Protein AF-A0AA35WU64-F1 (afdb_monomer)

Nearest PDB structures (foldseek):
  5wbh-assembly3_C  TM=5.594E-01  e=5.041E+00  Homo sapiens
  5wbh-assembly5_E  TM=5.798E-01  e=6.090E+00  Homo sapiens
  8rch-assembly1_B  TM=4.817E-01  e=7.834E+00  Homo sapiens

pLDDT: mean 72.97, std 19.63, range [44.62, 97.25]

Radius of gyration: 26.96 Å; Cα contacts (8 Å, |Δi|>4): 30; chains: 1; bounding box: 86×57×60 Å

Sequence (108 aa):
LRHRKLFSSIAPHFLGHHPYLSRHATQHKRAMEQNNHNTGTDEEEEEEEDFFNVTIHRSGCAKEHYTLQDCYAEKGDWRKCTSEMTGFRECMDRQRSSKSNSTQNRNS

Secondary structure (DSSP, 8-state):
--------------------------------------------------HHHHHHHHHT-HHHHHHHHHHHH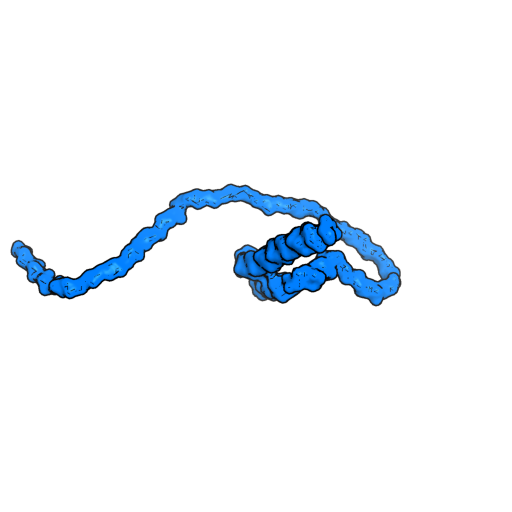HHS-GGGGHHHHHHHHHHHHHHHHHHHHHHTTS--

Solvent-accessible surface area (backbone atoms only — not comparable to full-atom values): 7388 Å² total; per-residue (Å²): 138,87,84,81,80,87,80,81,86,84,82,81,87,79,88,74,86,85,81,76,98,65,86,74,80,75,88,81,86,74,82,88,83,79,81,89,74,87,83,79,80,89,87,77,92,68,83,78,71,50,68,67,59,54,51,37,58,74,58,72,40,42,67,36,48,49,52,31,50,51,43,29,72,76,64,77,39,64,83,82,30,52,69,35,50,49,52,30,49,52,45,51,53,52,45,54,54,52,50,57,61,60,63,70,74,72,83,124

Organism: Geodia barretti (NCBI:txid519541)

Structure (mmCIF, N/CA/C/O backbone):
data_AF-A0AA35WU64-F1
#
_entry.id   AF-A0AA35WU64-F1
#
loop_
_atom_site.group_PDB
_atom_site.id
_atom_site.type_symbol
_atom_site.label_atom_id
_atom_site.label_alt_id
_atom_site.label_comp_id
_atom_site.label_asym_id
_atom_site.label_entity_id
_atom_site.label_seq_id
_atom_site.pdbx_PDB_ins_code
_atom_site.Cartn_x
_atom_site.Cartn_y
_atom_site.Cartn_z
_atom_site.occupancy
_atom_site.B_iso_or_equiv
_atom_site.auth_seq_id
_atom_site.auth_comp_id
_atom_site.auth_asym_id
_atom_site.auth_atom_id
_atom_site.pdbx_PDB_model_num
ATOM 1 N N . LEU A 1 1 ? -59.574 -36.800 -23.544 1.00 45.09 1 LEU A N 1
ATOM 2 C CA . LEU A 1 1 ? -58.909 -38.102 -23.310 1.00 45.09 1 LEU A CA 1
ATOM 3 C C . LEU A 1 1 ? -57.758 -37.899 -22.336 1.00 45.09 1 LEU A C 1
ATOM 5 O O . LEU A 1 1 ? -56.890 -37.073 -22.579 1.00 45.09 1 LEU A O 1
ATOM 9 N N . ARG A 1 2 ? -57.825 -38.583 -21.193 1.00 47.59 2 ARG A N 1
ATOM 10 C CA . ARG A 1 2 ? -56.969 -38.409 -20.014 1.00 47.59 2 ARG A CA 1
ATOM 11 C C . ARG A 1 2 ? -55.885 -39.494 -20.053 1.00 47.59 2 ARG A C 1
ATOM 13 O O . ARG A 1 2 ? -56.157 -40.619 -19.651 1.00 47.59 2 ARG A O 1
ATOM 20 N N . HIS A 1 3 ? -54.680 -39.198 -20.538 1.00 56.25 3 HIS A N 1
ATOM 21 C CA . HIS A 1 3 ? -53.577 -40.164 -20.462 1.00 56.25 3 HIS A CA 1
ATOM 22 C C . HIS A 1 3 ? -52.780 -39.962 -19.171 1.00 56.25 3 HIS A C 1
ATOM 24 O O . HIS A 1 3 ? -51.844 -39.173 -19.098 1.00 56.25 3 HIS A O 1
ATOM 30 N N . ARG A 1 4 ? -53.194 -40.715 -18.142 1.00 53.72 4 ARG A N 1
ATOM 31 C CA . ARG A 1 4 ? -52.386 -41.052 -16.963 1.00 53.72 4 ARG A CA 1
ATOM 32 C C . ARG A 1 4 ? -51.160 -41.833 -17.440 1.00 53.72 4 ARG A C 1
ATOM 34 O O . ARG A 1 4 ? -51.315 -42.945 -17.935 1.00 53.72 4 ARG A O 1
ATOM 41 N N . LYS A 1 5 ? -49.957 -41.300 -17.238 1.00 58.97 5 LYS A N 1
ATOM 42 C CA . LYS A 1 5 ? -48.771 -42.136 -17.029 1.00 58.97 5 LYS A CA 1
ATOM 43 C C . LYS A 1 5 ? -48.467 -42.100 -15.539 1.00 58.97 5 LYS A C 1
ATOM 45 O O . LYS A 1 5 ? -48.114 -41.063 -14.992 1.00 58.97 5 LYS A O 1
ATOM 50 N N . LEU A 1 6 ? -48.722 -43.232 -14.892 1.00 58.12 6 LEU A N 1
ATOM 51 C CA . LEU A 1 6 ? -48.294 -43.528 -13.536 1.00 58.12 6 LEU A CA 1
ATOM 52 C C . LEU A 1 6 ? -46.847 -44.010 -13.640 1.00 58.12 6 LEU A C 1
ATOM 54 O O . LEU A 1 6 ? -46.615 -45.129 -14.082 1.00 58.12 6 LEU A O 1
ATOM 58 N N . PHE A 1 7 ? -45.894 -43.178 -13.242 1.00 55.34 7 PHE A N 1
ATOM 59 C CA . PHE A 1 7 ? -44.629 -43.681 -12.725 1.00 55.34 7 PHE A CA 1
ATOM 60 C C . PHE A 1 7 ? -44.555 -43.262 -11.266 1.00 55.34 7 PHE A C 1
ATOM 62 O O . PHE A 1 7 ? -44.551 -42.085 -10.913 1.00 55.34 7 PHE A O 1
ATOM 69 N N . SER A 1 8 ? -44.668 -44.296 -10.447 1.00 49.47 8 SER A N 1
ATOM 70 C CA . SER A 1 8 ? -44.648 -44.287 -9.001 1.00 49.47 8 SER A CA 1
ATOM 71 C C . SER A 1 8 ? -43.264 -43.879 -8.493 1.00 49.47 8 SER A C 1
ATOM 73 O O . SER A 1 8 ? -42.263 -44.444 -8.918 1.00 49.47 8 SER A O 1
ATOM 75 N N . SER A 1 9 ? -43.256 -42.918 -7.569 1.00 52.53 9 SER A N 1
ATOM 76 C CA . SER A 1 9 ? -42.445 -42.903 -6.348 1.00 52.53 9 SER A CA 1
ATOM 77 C C . SER A 1 9 ? -40.964 -43.290 -6.446 1.00 52.53 9 SER A C 1
ATOM 79 O O . SER A 1 9 ? -40.619 -44.432 -6.161 1.00 52.53 9 SER A O 1
ATOM 81 N N . ILE A 1 10 ? -40.096 -42.288 -6.615 1.00 59.84 10 ILE A N 1
ATOM 82 C CA . ILE A 1 10 ? -39.004 -42.035 -5.658 1.00 59.84 10 ILE A CA 1
ATOM 83 C C . ILE A 1 10 ? -38.908 -40.512 -5.488 1.00 59.84 10 ILE A C 1
ATOM 85 O O . ILE A 1 10 ? -38.653 -39.784 -6.442 1.00 59.84 10 ILE A O 1
ATOM 89 N N . ALA A 1 11 ? -39.174 -40.025 -4.282 1.00 52.38 11 ALA A N 1
ATOM 90 C CA . ALA A 1 11 ? -38.840 -38.672 -3.845 1.00 52.38 11 ALA A CA 1
ATOM 91 C C . ALA A 1 11 ? -37.559 -38.770 -2.971 1.00 52.38 11 ALA A C 1
ATOM 93 O O . ALA A 1 11 ? -37.188 -39.893 -2.626 1.00 52.38 11 ALA A O 1
ATOM 94 N N . PRO A 1 12 ? -36.918 -37.685 -2.499 1.00 59.66 12 PRO A N 1
ATOM 95 C CA . PRO A 1 12 ? -37.218 -36.287 -2.772 1.00 59.66 12 PRO A CA 1
ATOM 96 C C . PRO A 1 12 ? -35.965 -35.366 -2.863 1.00 59.66 12 PRO A C 1
ATOM 98 O O . PRO A 1 12 ? -34.834 -35.799 -2.705 1.00 59.66 12 PRO A O 1
ATOM 101 N N . HIS A 1 13 ? -36.234 -34.067 -3.034 1.00 55.75 13 HIS A N 1
ATOM 102 C CA . HIS A 1 13 ? -35.455 -32.914 -2.552 1.00 55.75 13 HIS A CA 1
ATOM 103 C C . HIS A 1 13 ? -33.976 -32.793 -2.941 1.00 55.75 13 HIS A C 1
ATOM 105 O O . HIS A 1 13 ? -33.128 -33.490 -2.420 1.00 55.75 13 HIS A O 1
ATOM 111 N N . PHE A 1 14 ? -33.666 -31.744 -3.700 1.00 56.03 14 PHE A N 1
ATOM 112 C CA . PHE A 1 14 ? -33.005 -30.536 -3.178 1.00 56.03 14 PHE A CA 1
ATOM 113 C C . PHE A 1 14 ? -33.455 -29.390 -4.112 1.00 56.03 14 PHE A C 1
ATOM 115 O O . PHE A 1 14 ? -33.212 -29.436 -5.311 1.00 56.03 14 PHE A O 1
ATOM 122 N N . LEU A 1 15 ? -34.390 -28.511 -3.713 1.00 54.72 15 LEU A N 1
ATOM 123 C CA . LEU A 1 15 ? -34.107 -27.266 -2.971 1.00 54.72 15 LEU A CA 1
ATOM 124 C C . LEU A 1 15 ? -32.851 -26.592 -3.553 1.00 54.72 15 LEU A C 1
ATOM 126 O O . LEU A 1 15 ? -31.765 -27.117 -3.382 1.00 54.72 15 LEU A O 1
ATOM 130 N N . GLY A 1 16 ? -32.875 -25.462 -4.246 1.00 51.56 16 GLY A N 1
ATOM 131 C CA . GLY A 1 16 ? -33.806 -24.345 -4.300 1.00 51.56 16 GLY A CA 1
ATOM 132 C C . GLY A 1 16 ? -32.974 -23.092 -4.629 1.00 51.56 16 GLY A C 1
ATOM 133 O O . GLY A 1 16 ? -31.751 -23.134 -4.574 1.00 51.56 16 GLY A O 1
ATOM 134 N N . HIS A 1 17 ? -33.651 -22.005 -4.998 1.00 57.31 17 HIS A N 1
ATOM 135 C CA . HIS A 1 17 ? -33.265 -20.607 -4.750 1.00 57.31 17 HIS A CA 1
ATOM 136 C C . HIS A 1 17 ? -31.756 -20.263 -4.614 1.00 57.31 17 HIS A C 1
ATOM 138 O O . HIS A 1 17 ? -31.177 -20.490 -3.556 1.00 57.31 17 HIS A O 1
ATOM 144 N N . HIS A 1 18 ? -31.191 -19.495 -5.561 1.00 44.69 18 HIS A N 1
ATOM 145 C CA . HIS A 1 18 ? -30.306 -18.393 -5.153 1.00 44.69 18 HIS A CA 1
ATOM 146 C C . HIS A 1 18 ? -30.976 -17.058 -5.491 1.00 44.69 18 HIS A C 1
ATOM 148 O O . HIS A 1 18 ? -30.959 -16.609 -6.640 1.00 44.69 18 HIS A O 1
ATOM 154 N N . PRO A 1 19 ? -31.651 -16.450 -4.507 1.00 56.34 19 PRO A N 1
ATOM 155 C CA . PRO A 1 19 ? -32.231 -15.140 -4.664 1.00 56.34 19 PRO A CA 1
ATOM 156 C C . PRO A 1 19 ? -31.090 -14.115 -4.720 1.00 56.34 19 PRO A C 1
ATOM 158 O O . PRO A 1 19 ? -29.980 -14.368 -4.258 1.00 56.34 19 PRO A O 1
ATOM 161 N N . TYR A 1 20 ? -31.411 -12.933 -5.233 1.00 55.91 20 TYR A N 1
ATOM 162 C CA . TYR A 1 20 ? -30.626 -11.707 -5.097 1.00 55.91 20 TYR A CA 1
ATOM 163 C C . TYR A 1 20 ? -29.495 -11.461 -6.112 1.00 55.91 20 TYR A C 1
ATOM 165 O O . TYR A 1 20 ? -28.318 -11.392 -5.783 1.00 55.91 20 TYR A O 1
ATOM 173 N N . LEU A 1 21 ? -29.890 -11.040 -7.317 1.00 58.81 21 LEU A N 1
ATOM 174 C CA . LEU A 1 21 ? -29.520 -9.674 -7.695 1.00 58.81 21 LEU A CA 1
ATOM 175 C C . LEU A 1 21 ? -30.508 -8.720 -7.016 1.00 58.81 21 LEU A C 1
ATOM 177 O O . LEU A 1 21 ? -31.575 -8.421 -7.545 1.00 58.81 21 LEU A O 1
ATOM 181 N N . SER A 1 22 ? -30.175 -8.244 -5.822 1.00 64.12 22 SER A N 1
ATOM 182 C CA . SER A 1 22 ? -30.638 -6.925 -5.413 1.00 64.12 22 SER A CA 1
ATOM 183 C C . SER A 1 22 ? -29.726 -6.378 -4.343 1.00 64.12 22 SER A C 1
ATOM 185 O O . SER A 1 22 ? -29.656 -6.920 -3.250 1.00 64.12 22 SER A O 1
ATOM 187 N N . ARG A 1 23 ? -29.136 -5.223 -4.639 1.00 56.03 23 ARG A N 1
ATOM 188 C CA . ARG A 1 23 ? -28.368 -4.417 -3.691 1.00 56.03 23 ARG A CA 1
ATOM 189 C C . ARG A 1 23 ? -27.017 -5.063 -3.371 1.00 56.03 23 ARG A C 1
ATOM 191 O O . ARG A 1 23 ? -26.875 -6.261 -3.243 1.00 56.03 23 ARG A O 1
ATOM 198 N N . HIS A 1 24 ? -25.951 -4.327 -3.213 1.00 53.16 24 HIS A N 1
ATOM 199 C CA . HIS A 1 24 ? -25.746 -2.903 -3.274 1.00 53.16 24 HIS A CA 1
ATOM 200 C C . HIS A 1 24 ? -24.243 -2.845 -3.555 1.00 53.16 24 HIS A C 1
ATOM 202 O O . HIS A 1 24 ? -23.466 -3.539 -2.913 1.00 53.16 24 HIS A O 1
ATOM 208 N N . ALA A 1 25 ? -23.834 -2.256 -4.661 1.00 50.62 25 ALA A N 1
ATOM 209 C CA . ALA A 1 25 ? -23.763 -0.818 -4.784 1.00 50.62 25 ALA A CA 1
ATOM 210 C C . ALA A 1 25 ? -22.574 -0.234 -4.038 1.00 50.62 25 ALA A C 1
ATOM 212 O O . ALA A 1 25 ? -21.999 -0.801 -3.113 1.00 50.62 25 ALA A O 1
ATOM 213 N N . THR A 1 26 ? -22.365 1.012 -4.434 1.00 49.66 26 THR A N 1
ATOM 214 C CA . THR A 1 26 ? -21.776 2.048 -3.616 1.00 49.66 26 THR A CA 1
ATOM 215 C C . THR A 1 26 ? -20.309 1.803 -3.344 1.00 49.66 26 THR A C 1
ATOM 217 O O . THR A 1 26 ? -19.922 1.112 -2.411 1.00 49.66 26 THR A O 1
ATOM 220 N N . GLN A 1 27 ? -19.514 2.465 -4.193 1.00 53.28 27 GLN A N 1
ATOM 221 C CA . GLN A 1 27 ? -18.683 3.570 -3.732 1.00 53.28 27 GLN A CA 1
ATOM 222 C C . GLN A 1 27 ? -18.018 3.200 -2.411 1.00 53.28 27 GLN A C 1
ATOM 224 O O . GLN A 1 27 ? -18.611 3.246 -1.338 1.00 53.28 27 GLN A O 1
ATOM 229 N N . HIS A 1 28 ? -16.742 2.887 -2.426 1.00 46.53 28 HIS A N 1
ATOM 230 C CA . HIS A 1 28 ? -15.708 3.910 -2.384 1.00 46.53 28 HIS A CA 1
ATOM 231 C C . HIS A 1 28 ? -14.536 3.133 -1.773 1.00 46.53 28 HIS A C 1
ATOM 233 O O . HIS A 1 28 ? -14.744 2.304 -0.892 1.00 46.53 28 HIS A O 1
ATOM 239 N N . LYS A 1 29 ? -13.295 3.382 -2.124 1.00 52.75 29 LYS A N 1
ATOM 240 C CA . LYS A 1 29 ? -12.513 4.420 -1.448 1.00 52.75 29 LYS A CA 1
ATOM 241 C C . LYS A 1 29 ? -11.065 3.997 -1.701 1.00 52.75 29 LYS A C 1
ATOM 243 O O . LYS A 1 29 ? -10.802 2.806 -1.683 1.00 52.75 29 LYS A O 1
ATOM 248 N N . ARG A 1 30 ? -10.067 4.850 -1.841 1.00 51.44 30 ARG A N 1
ATOM 249 C CA . ARG A 1 30 ? -9.913 6.304 -1.961 1.00 51.44 30 ARG A CA 1
ATOM 250 C C . ARG A 1 30 ? -8.391 6.464 -2.135 1.00 51.44 30 ARG A C 1
ATOM 252 O O . ARG A 1 30 ? -7.661 5.668 -1.559 1.00 51.44 30 ARG A O 1
ATOM 259 N N . ALA A 1 31 ? -7.980 7.438 -2.947 1.00 44.62 31 ALA A N 1
ATOM 260 C CA . ALA A 1 31 ? -6.759 8.244 -2.822 1.00 44.62 31 ALA A CA 1
ATOM 261 C C . ALA A 1 31 ? -5.625 7.623 -1.968 1.00 44.62 31 ALA A C 1
ATOM 263 O O . ALA A 1 31 ? -5.765 7.516 -0.755 1.00 44.62 31 ALA A O 1
ATOM 264 N N . MET A 1 32 ? -4.532 7.116 -2.550 1.00 50.91 32 MET A N 1
ATOM 265 C CA . MET A 1 32 ? -3.482 7.913 -3.211 1.00 50.91 32 MET A CA 1
ATOM 266 C C . MET A 1 32 ? -3.226 9.206 -2.459 1.00 50.91 32 MET A C 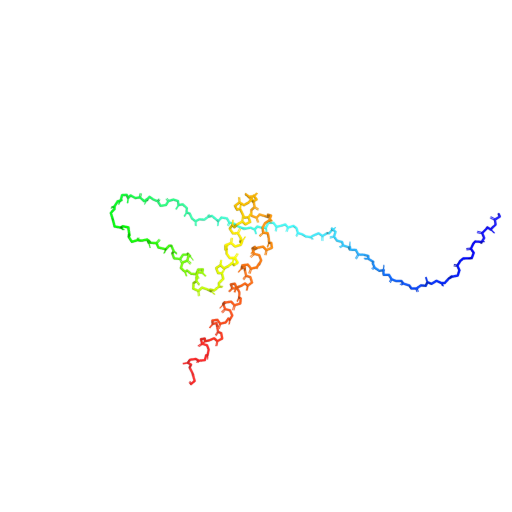1
ATOM 268 O O . MET A 1 32 ? -3.882 10.211 -2.710 1.00 50.91 32 MET A O 1
ATOM 272 N N . GLU A 1 33 ? -2.234 9.179 -1.594 1.00 66.12 33 GLU A N 1
ATOM 273 C CA . GLU A 1 33 ? -1.523 10.388 -1.235 1.00 66.12 33 GLU A CA 1
ATOM 274 C C . GLU A 1 33 ? -0.139 9.904 -0.770 1.00 66.12 33 GLU A C 1
ATOM 276 O O . GLU A 1 33 ? -0.085 9.171 0.204 1.00 66.12 33 GLU A O 1
ATOM 281 N N . GLN A 1 34 ? 1.019 10.087 -1.411 1.00 59.44 34 GLN A N 1
ATOM 282 C CA . GLN A 1 34 ? 1.541 10.951 -2.476 1.00 59.44 34 GLN A CA 1
ATOM 283 C C . GLN A 1 34 ? 2.926 10.353 -2.863 1.00 59.44 34 GLN A C 1
ATOM 285 O O . GLN A 1 34 ? 3.636 9.863 -1.997 1.00 59.44 34 GLN A O 1
ATOM 290 N N . ASN A 1 35 ? 3.252 10.227 -4.152 1.00 60.88 35 ASN A N 1
ATOM 291 C CA . ASN A 1 35 ? 4.274 11.028 -4.850 1.00 60.88 35 ASN A CA 1
ATOM 292 C C . ASN A 1 35 ? 5.742 10.556 -4.700 1.00 60.88 35 ASN A C 1
ATOM 294 O O . ASN A 1 35 ? 6.290 10.429 -3.612 1.00 60.88 35 ASN A O 1
ATOM 298 N N . ASN A 1 36 ? 6.347 10.363 -5.873 1.00 59.03 36 ASN A N 1
ATOM 299 C CA . ASN A 1 36 ? 7.768 10.376 -6.169 1.00 59.03 36 ASN A CA 1
ATOM 300 C C . ASN A 1 36 ? 8.525 11.422 -5.331 1.00 59.03 36 ASN A C 1
ATOM 302 O O . ASN A 1 36 ? 8.419 12.633 -5.514 1.00 59.03 36 ASN A O 1
ATOM 306 N N . HIS A 1 37 ? 9.300 10.866 -4.408 1.00 56.84 37 HIS A N 1
ATOM 307 C CA . HIS A 1 37 ? 10.536 11.403 -3.879 1.00 56.84 37 HIS A CA 1
ATOM 308 C C . HIS A 1 37 ? 11.548 11.602 -5.016 1.00 56.84 37 HIS A C 1
ATOM 310 O O . HIS A 1 37 ? 11.760 10.712 -5.839 1.00 56.84 37 HIS A O 1
ATOM 316 N N . ASN A 1 38 ? 12.200 12.760 -5.010 1.00 57.09 38 ASN A N 1
ATOM 317 C CA . ASN A 1 38 ? 13.490 12.970 -5.647 1.00 57.09 38 ASN A CA 1
ATOM 318 C C . ASN A 1 38 ? 14.528 12.084 -4.938 1.00 57.09 38 ASN A C 1
ATOM 320 O O . ASN A 1 38 ? 14.809 12.316 -3.765 1.00 57.09 38 ASN A O 1
ATOM 324 N N . THR A 1 39 ? 15.079 11.086 -5.624 1.00 52.78 39 THR A N 1
ATOM 325 C CA . THR A 1 39 ? 16.274 10.363 -5.173 1.00 52.78 39 THR A CA 1
ATOM 326 C C . THR A 1 39 ? 17.462 10.895 -5.965 1.00 52.78 39 THR A C 1
ATOM 328 O O . THR A 1 39 ? 17.702 10.489 -7.104 1.00 52.78 39 THR A O 1
ATOM 331 N N . GLY A 1 40 ? 18.151 11.872 -5.380 1.00 48.09 40 GLY A N 1
ATOM 332 C CA . GLY A 1 40 ? 19.454 12.323 -5.842 1.00 48.09 40 GLY A CA 1
ATOM 333 C C . GLY A 1 40 ? 20.546 11.358 -5.386 1.00 48.09 40 GLY A C 1
ATOM 334 O O . GLY A 1 40 ? 20.582 11.008 -4.214 1.00 48.09 40 GLY A O 1
ATOM 335 N N . THR A 1 41 ? 21.388 10.984 -6.352 1.00 44.72 41 THR A N 1
ATOM 336 C CA . THR A 1 41 ? 22.841 10.726 -6.273 1.00 44.72 41 THR A CA 1
ATOM 337 C C . THR A 1 41 ? 23.388 9.845 -5.147 1.00 44.72 41 THR A C 1
ATOM 339 O O . THR A 1 41 ? 23.470 10.285 -4.008 1.00 44.72 41 THR A O 1
ATOM 342 N N . ASP A 1 42 ? 23.857 8.672 -5.583 1.00 51.44 42 ASP A N 1
ATOM 343 C CA . ASP A 1 42 ? 25.197 8.094 -5.396 1.00 51.44 42 ASP A CA 1
ATOM 344 C C . ASP A 1 42 ? 25.840 8.034 -3.994 1.00 51.44 42 ASP A C 1
ATOM 346 O O . ASP A 1 42 ? 26.049 9.044 -3.329 1.00 51.44 42 ASP A O 1
ATOM 350 N N . GLU A 1 43 ? 26.337 6.818 -3.724 1.00 52.62 43 GLU A N 1
ATOM 351 C CA . GLU A 1 43 ? 27.385 6.387 -2.780 1.00 52.62 43 GLU A CA 1
ATOM 352 C C . GLU A 1 43 ? 26.907 5.695 -1.483 1.00 52.62 43 GLU A C 1
ATOM 354 O O . GLU A 1 43 ? 26.249 6.288 -0.638 1.00 52.62 43 GLU A O 1
ATOM 359 N N . GLU A 1 44 ? 27.343 4.426 -1.358 1.00 51.41 44 GLU A N 1
ATOM 360 C CA . GLU A 1 44 ? 27.168 3.434 -0.273 1.00 51.41 44 GLU A CA 1
ATOM 361 C C . GLU A 1 44 ? 25.923 2.523 -0.382 1.00 51.41 44 GLU A C 1
ATOM 363 O O . GLU A 1 44 ? 24.876 2.753 0.211 1.00 51.41 44 GLU A O 1
ATOM 368 N N . GLU A 1 45 ? 26.065 1.428 -1.147 1.00 53.72 45 GLU A N 1
ATOM 369 C CA . GLU A 1 45 ? 25.078 0.344 -1.309 1.00 53.72 45 GLU A CA 1
ATOM 370 C C . GLU A 1 45 ? 24.960 -0.530 -0.036 1.00 53.72 45 GLU A C 1
ATOM 372 O O . GLU A 1 45 ? 25.251 -1.726 -0.046 1.00 53.72 45 GLU A O 1
ATOM 377 N N . GLU A 1 46 ? 24.538 0.051 1.087 1.00 56.34 46 GLU A N 1
ATOM 378 C CA . GLU A 1 46 ? 23.772 -0.714 2.073 1.00 56.34 46 GLU A CA 1
ATOM 379 C C . GLU A 1 46 ? 22.351 -0.820 1.513 1.00 56.34 46 GLU A C 1
ATOM 381 O O . GLU A 1 46 ? 21.684 0.193 1.322 1.00 56.34 46 GLU A O 1
ATOM 386 N N . GLU A 1 47 ? 21.902 -2.030 1.166 1.00 60.59 47 GLU A N 1
ATOM 387 C CA . GLU A 1 47 ? 20.534 -2.273 0.700 1.00 60.59 47 GLU A CA 1
ATOM 388 C C . GLU A 1 47 ? 19.543 -1.728 1.743 1.00 60.59 47 GLU A C 1
ATOM 390 O O . GLU A 1 47 ? 19.253 -2.387 2.743 1.00 60.59 47 GLU A O 1
ATOM 395 N N . GLU A 1 48 ? 19.036 -0.508 1.538 1.00 65.56 48 GLU A N 1
ATOM 396 C CA . GLU A 1 48 ? 17.958 0.064 2.339 1.00 65.56 48 GLU A CA 1
ATOM 397 C C . GLU A 1 48 ? 16.695 -0.770 2.088 1.00 65.56 48 GLU A C 1
ATOM 399 O O . GLU A 1 48 ? 15.857 -0.454 1.239 1.00 65.56 48 GLU A O 1
ATOM 404 N N . GLU A 1 49 ? 16.564 -1.893 2.800 1.00 68.62 49 GLU A N 1
ATOM 405 C CA . GLU A 1 49 ? 15.336 -2.673 2.808 1.00 68.62 49 GLU A CA 1
ATOM 406 C C . GLU A 1 49 ? 14.197 -1.749 3.256 1.00 68.62 49 GLU A C 1
ATOM 408 O O . GLU A 1 49 ? 14.130 -1.335 4.417 1.00 68.62 49 GLU A O 1
ATOM 413 N N . ASP A 1 50 ? 13.285 -1.431 2.330 1.00 81.38 50 ASP A N 1
ATOM 414 C CA . ASP A 1 50 ? 12.103 -0.621 2.627 1.00 81.38 50 ASP A CA 1
ATOM 415 C C . ASP A 1 50 ? 11.405 -1.164 3.884 1.00 81.38 50 ASP A C 1
ATOM 417 O O . ASP A 1 50 ? 11.119 -2.362 4.010 1.00 81.38 50 ASP A O 1
ATOM 421 N N . PHE A 1 51 ? 11.093 -0.259 4.812 1.00 85.69 51 PHE A N 1
ATOM 422 C CA . PHE A 1 51 ? 10.367 -0.542 6.045 1.00 85.69 51 PHE A CA 1
ATOM 423 C C . PHE A 1 51 ? 9.120 -1.411 5.814 1.00 85.69 51 PHE A C 1
ATOM 425 O O . PHE A 1 51 ? 8.765 -2.242 6.665 1.00 85.69 51 PHE A O 1
ATOM 432 N N . PHE A 1 52 ? 8.452 -1.247 4.667 1.00 85.38 52 PHE A N 1
ATOM 433 C CA . PHE A 1 52 ? 7.344 -2.111 4.278 1.00 85.38 52 PHE A CA 1
ATOM 434 C C . PHE A 1 52 ? 7.777 -3.578 4.141 1.00 85.38 52 PHE A C 1
ATOM 436 O O . PHE A 1 52 ? 7.190 -4.437 4.805 1.00 85.38 52 PHE A O 1
ATOM 443 N N . ASN A 1 53 ? 8.827 -3.871 3.368 1.00 86.88 53 ASN A N 1
ATOM 444 C CA . ASN A 1 53 ? 9.353 -5.228 3.185 1.00 86.88 53 ASN A CA 1
ATOM 445 C C . ASN A 1 53 ? 9.787 -5.842 4.520 1.00 86.88 53 ASN A C 1
ATOM 447 O O . ASN A 1 53 ? 9.343 -6.942 4.866 1.00 86.88 53 ASN A O 1
ATOM 451 N N . VAL A 1 54 ? 10.530 -5.091 5.339 1.00 90.44 54 VAL A N 1
ATOM 452 C CA . VAL A 1 54 ? 10.932 -5.525 6.689 1.00 90.44 54 VAL A CA 1
ATOM 453 C C . VAL A 1 54 ? 9.710 -5.914 7.528 1.00 90.44 54 VAL A C 1
ATOM 455 O O . VAL A 1 54 ? 9.695 -6.948 8.205 1.00 90.44 54 VAL A O 1
ATOM 458 N N . THR A 1 55 ? 8.642 -5.114 7.476 1.00 90.00 55 THR A N 1
ATOM 459 C CA . THR A 1 55 ? 7.401 -5.388 8.212 1.00 90.00 55 THR A CA 1
ATOM 460 C C . THR A 1 55 ? 6.729 -6.672 7.732 1.00 90.00 55 THR A C 1
ATOM 462 O O . THR A 1 55 ? 6.302 -7.483 8.561 1.00 90.00 55 THR A O 1
ATOM 465 N N . ILE A 1 56 ? 6.653 -6.889 6.417 1.00 92.69 56 ILE A N 1
ATOM 466 C CA . ILE A 1 56 ? 6.080 -8.106 5.835 1.00 92.69 56 ILE A CA 1
ATOM 467 C C . ILE A 1 56 ? 6.874 -9.342 6.268 1.00 92.69 56 ILE A C 1
ATOM 469 O O . ILE A 1 56 ? 6.271 -10.296 6.765 1.00 92.69 56 ILE A O 1
ATOM 473 N N . HIS A 1 57 ? 8.204 -9.316 6.187 1.00 90.12 57 HIS A N 1
ATOM 474 C CA . HIS A 1 57 ? 9.044 -10.437 6.614 1.00 90.12 57 HIS A CA 1
ATOM 475 C C . HIS A 1 57 ? 8.875 -10.756 8.103 1.00 90.12 57 HIS A C 1
ATOM 477 O O . HIS A 1 57 ? 8.616 -11.903 8.474 1.00 90.12 57 HIS A O 1
ATOM 483 N N . ARG A 1 58 ? 8.912 -9.735 8.970 1.00 90.75 58 ARG A N 1
ATOM 484 C CA . ARG A 1 58 ? 8.752 -9.909 10.427 1.00 90.75 58 ARG A CA 1
ATOM 485 C C . ARG A 1 58 ? 7.350 -10.354 10.840 1.00 90.75 58 ARG A C 1
ATOM 487 O O . ARG A 1 58 ? 7.175 -10.872 11.941 1.00 90.75 58 ARG A O 1
ATOM 494 N N . SER A 1 59 ? 6.342 -10.124 10.000 1.00 91.88 59 SER A N 1
ATOM 495 C CA . SER A 1 59 ? 4.956 -10.509 10.281 1.00 91.88 59 SER A CA 1
ATOM 496 C C . SER A 1 59 ? 4.707 -12.019 10.172 1.00 91.88 59 SER A C 1
ATOM 498 O O . SER A 1 59 ? 3.746 -12.508 10.762 1.00 91.88 59 SER A O 1
ATOM 500 N N . GLY A 1 60 ? 5.552 -12.750 9.433 1.00 94.50 60 GLY A N 1
ATOM 501 C CA . GLY A 1 60 ? 5.316 -14.150 9.067 1.00 94.50 60 GLY A CA 1
ATOM 502 C C . GLY A 1 60 ? 4.335 -14.345 7.901 1.00 94.50 60 GLY A C 1
ATOM 503 O O . GLY A 1 60 ? 4.089 -15.480 7.516 1.00 94.50 60 GLY A O 1
ATOM 504 N N . CYS A 1 61 ? 3.816 -13.260 7.314 1.00 96.25 61 CYS A N 1
ATOM 505 C CA . CYS A 1 61 ? 2.849 -13.274 6.206 1.00 96.25 61 CYS A CA 1
ATOM 506 C C . CYS A 1 61 ? 3.486 -13.023 4.828 1.00 96.25 61 CYS A C 1
ATOM 508 O O . CYS A 1 61 ? 2.809 -12.615 3.880 1.00 96.25 61 CYS A O 1
ATOM 510 N N . ALA A 1 62 ? 4.805 -13.208 4.711 1.00 95.88 62 ALA A N 1
ATOM 511 C CA . ALA A 1 62 ? 5.535 -12.959 3.469 1.00 95.88 62 ALA A CA 1
ATOM 512 C C . ALA A 1 62 ? 5.096 -13.896 2.334 1.00 95.88 62 ALA A C 1
ATOM 514 O O . ALA A 1 62 ? 5.011 -13.477 1.185 1.00 95.88 62 ALA A O 1
ATOM 515 N N . LYS A 1 63 ? 4.737 -15.146 2.647 1.00 96.44 63 LYS A N 1
ATOM 516 C CA . LYS A 1 63 ? 4.274 -16.115 1.646 1.00 96.44 63 LYS A CA 1
ATOM 517 C C . LYS A 1 63 ? 3.008 -15.633 0.935 1.00 96.44 63 LYS A C 1
ATOM 519 O O . LYS A 1 63 ? 2.924 -15.686 -0.291 1.00 96.44 63 LYS A O 1
ATOM 524 N N . GLU A 1 64 ? 2.025 -15.164 1.695 1.00 96.62 64 GLU A N 1
ATOM 525 C CA . GLU A 1 64 ? 0.772 -14.634 1.163 1.00 96.62 64 GLU A CA 1
ATOM 526 C C . GLU A 1 64 ? 1.004 -13.323 0.400 1.00 96.62 64 GLU A C 1
ATOM 528 O O . GLU A 1 64 ? 0.353 -13.089 -0.616 1.00 96.62 64 GLU A O 1
ATOM 533 N N . HIS A 1 65 ? 1.967 -12.503 0.839 1.00 96.62 65 HIS A N 1
ATOM 534 C CA . HIS A 1 65 ? 2.374 -11.296 0.123 1.00 96.62 65 HIS A CA 1
ATOM 535 C C . HIS A 1 65 ? 2.930 -11.609 -1.272 1.00 96.62 65 HIS A C 1
ATOM 537 O O . HIS A 1 65 ? 2.449 -11.045 -2.254 1.00 96.62 65 HIS A O 1
ATOM 543 N N . TYR A 1 66 ? 3.882 -12.542 -1.379 1.00 96.75 66 TYR A N 1
ATOM 544 C CA . TYR A 1 66 ? 4.452 -12.933 -2.671 1.00 96.75 66 TYR A CA 1
ATOM 545 C C . TYR A 1 66 ? 3.432 -13.624 -3.570 1.00 96.75 66 TYR A C 1
ATOM 547 O O . TYR A 1 66 ? 3.351 -13.303 -4.745 1.00 96.75 66 TYR A O 1
ATOM 555 N N . THR A 1 67 ? 2.552 -14.457 -3.006 1.00 96.69 67 THR A N 1
ATOM 556 C CA . THR A 1 67 ? 1.455 -15.070 -3.779 1.00 96.69 67 THR A CA 1
ATOM 557 C C . THR A 1 67 ? 0.559 -14.005 -4.436 1.00 96.69 67 THR A C 1
ATOM 559 O O . THR A 1 67 ? 0.109 -14.165 -5.570 1.00 96.69 67 THR A O 1
ATOM 562 N N . LEU A 1 68 ? 0.297 -12.892 -3.740 1.00 96.06 68 LEU A N 1
ATOM 563 C CA . LEU A 1 68 ? -0.452 -11.765 -4.298 1.00 96.06 68 LEU A CA 1
ATOM 564 C C . LEU A 1 68 ? 0.344 -11.007 -5.371 1.00 96.06 68 LEU A C 1
ATOM 566 O O . LEU A 1 68 ? -0.240 -10.632 -6.391 1.00 96.06 68 LEU A O 1
ATOM 570 N N . GLN A 1 69 ? 1.646 -10.787 -5.158 1.00 96.56 69 GLN A N 1
ATOM 571 C CA . GLN A 1 69 ? 2.514 -10.172 -6.167 1.00 96.56 69 GLN A CA 1
ATOM 572 C C . GLN A 1 69 ? 2.566 -11.014 -7.446 1.00 96.56 69 GLN A C 1
ATOM 574 O O . GLN A 1 69 ? 2.370 -10.462 -8.526 1.00 96.56 69 GLN A O 1
ATOM 579 N N . ASP A 1 70 ? 2.728 -12.333 -7.323 1.00 97.12 70 ASP A N 1
ATOM 580 C CA . ASP A 1 70 ? 2.766 -13.270 -8.449 1.00 97.12 70 ASP A CA 1
ATOM 581 C C . ASP A 1 70 ? 1.465 -13.210 -9.253 1.00 97.12 70 ASP A C 1
ATOM 583 O O . ASP A 1 70 ? 1.482 -13.031 -10.471 1.00 97.12 70 ASP A O 1
ATOM 587 N N . CYS A 1 71 ? 0.311 -13.235 -8.577 1.00 97.25 71 CYS A N 1
ATOM 588 C CA . CYS A 1 71 ? -0.975 -13.097 -9.256 1.00 97.25 71 CYS A CA 1
ATOM 589 C C . CYS A 1 71 ? -1.088 -11.775 -10.036 1.00 97.25 71 CYS A C 1
ATOM 591 O O . CYS A 1 71 ? -1.623 -11.748 -11.149 1.00 97.25 71 CYS A O 1
ATOM 593 N N . TYR A 1 72 ? -0.597 -10.666 -9.474 1.00 96.12 72 TYR A N 1
ATOM 594 C CA . TYR A 1 72 ? -0.597 -9.382 -10.173 1.00 96.12 72 TYR A CA 1
ATOM 595 C C . TYR A 1 72 ? 0.398 -9.364 -11.338 1.00 96.12 72 TYR A C 1
ATOM 597 O O . TYR A 1 72 ? 0.056 -8.845 -12.399 1.00 96.12 72 TYR A O 1
ATOM 605 N N . ALA A 1 73 ? 1.578 -9.961 -11.177 1.00 97.19 73 ALA A N 1
ATOM 606 C CA . ALA A 1 73 ? 2.578 -10.077 -12.232 1.00 97.19 73 ALA A CA 1
ATOM 607 C C . ALA A 1 73 ? 2.046 -10.883 -13.428 1.00 97.19 73 ALA A C 1
ATOM 609 O O . ALA A 1 73 ? 2.248 -10.491 -14.575 1.00 97.19 73 ALA A O 1
ATOM 610 N N . GLU A 1 74 ? 1.297 -11.958 -13.172 1.00 95.44 74 GLU A N 1
ATOM 611 C CA . GLU A 1 74 ? 0.674 -12.776 -14.215 1.00 95.44 74 GLU A CA 1
ATOM 612 C C . GLU A 1 74 ? -0.518 -12.083 -14.889 1.00 95.44 74 GLU A C 1
ATOM 614 O O . GLU A 1 74 ? -0.681 -12.141 -16.109 1.00 95.44 74 GLU A O 1
ATOM 619 N N . LYS A 1 75 ? -1.405 -11.464 -14.099 1.00 95.25 75 LYS A N 1
ATOM 620 C CA . LYS A 1 75 ? -2.715 -11.000 -14.589 1.00 95.25 75 LYS A CA 1
ATOM 621 C C . LYS A 1 75 ? -2.760 -9.513 -14.935 1.00 95.25 75 LYS A C 1
ATOM 623 O O . LYS A 1 75 ? -3.692 -9.100 -15.631 1.00 95.25 75 LYS A O 1
ATOM 628 N N . GLY A 1 76 ? -1.841 -8.710 -14.400 1.00 94.88 76 GLY A N 1
ATO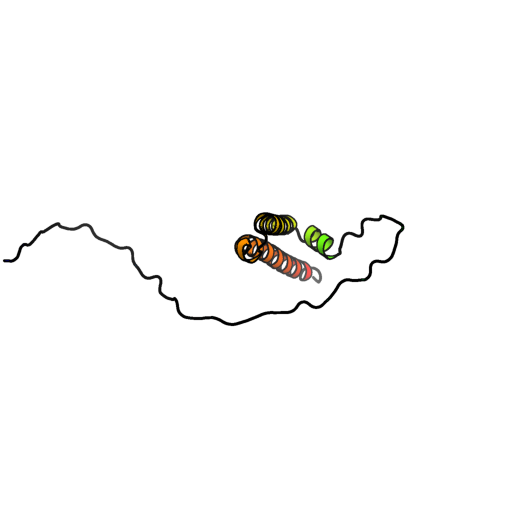M 629 C CA . GLY A 1 76 ? -1.784 -7.248 -14.532 1.00 94.88 76 GLY A CA 1
ATOM 630 C C . GLY A 1 76 ? -2.968 -6.490 -13.916 1.00 94.88 76 GLY A C 1
ATOM 631 O O . GLY A 1 76 ? -3.096 -5.283 -14.098 1.00 94.88 76 GLY A O 1
ATOM 632 N N . ASP A 1 77 ? -3.869 -7.184 -13.216 1.00 93.62 77 ASP A N 1
ATOM 633 C CA . ASP A 1 77 ? -5.094 -6.617 -12.652 1.00 93.62 77 ASP A CA 1
ATOM 634 C C . ASP A 1 77 ? -5.370 -7.223 -11.275 1.00 93.62 77 ASP A C 1
ATOM 636 O O . ASP A 1 77 ? -5.808 -8.370 -11.151 1.00 93.62 77 ASP A O 1
ATOM 640 N N . TRP A 1 78 ? -5.153 -6.422 -10.231 1.00 91.31 78 TRP A N 1
ATOM 641 C CA . TRP A 1 78 ? -5.341 -6.821 -8.836 1.00 91.31 78 TRP A CA 1
ATOM 642 C C . TRP A 1 78 ? -6.783 -7.245 -8.525 1.00 91.31 78 TRP A C 1
ATOM 644 O O . TRP A 1 78 ? -6.999 -8.034 -7.606 1.00 91.31 78 TRP A O 1
ATOM 654 N N . ARG A 1 79 ? -7.785 -6.793 -9.300 1.00 95.00 79 ARG A N 1
ATOM 655 C CA . ARG A 1 79 ? -9.185 -7.217 -9.106 1.00 95.00 79 ARG A CA 1
ATOM 656 C C . ARG A 1 79 ? -9.357 -8.716 -9.348 1.00 95.00 79 ARG A C 1
ATOM 658 O O . ARG A 1 79 ? -10.196 -9.356 -8.715 1.00 95.00 79 ARG A O 1
ATOM 665 N N . LYS A 1 80 ? -8.526 -9.298 -10.219 1.00 95.81 80 LYS A N 1
ATOM 666 C CA . LYS A 1 80 ? -8.488 -10.742 -10.497 1.00 95.81 80 LYS A CA 1
ATOM 667 C C . LYS A 1 80 ? -7.710 -11.543 -9.442 1.00 95.81 80 LYS A C 1
ATOM 669 O O . LYS A 1 80 ? -7.645 -12.766 -9.566 1.00 95.81 80 LYS A O 1
ATOM 674 N N . CYS A 1 81 ? -7.151 -10.872 -8.433 1.00 97.19 81 CYS A N 1
ATOM 675 C CA . CYS A 1 81 ? -6.337 -11.447 -7.358 1.00 97.19 81 CYS A CA 1
ATOM 676 C C . CYS A 1 81 ? -7.018 -11.337 -5.984 1.00 97.19 81 CYS A C 1
ATOM 678 O O . CYS A 1 81 ? -6.380 -11.130 -4.951 1.00 97.19 81 CYS A O 1
ATOM 680 N N . THR A 1 82 ? -8.352 -11.410 -5.965 1.00 96.56 82 THR A N 1
ATOM 681 C CA . THR A 1 82 ? -9.139 -11.218 -4.737 1.00 96.56 82 THR A CA 1
ATOM 682 C C . THR A 1 82 ? -8.883 -12.333 -3.714 1.00 96.56 82 THR A C 1
ATOM 684 O O . THR A 1 82 ? -8.890 -12.070 -2.514 1.00 96.56 82 THR A O 1
ATOM 687 N N . SER A 1 83 ? -8.625 -13.569 -4.157 1.00 95.50 83 SER A N 1
ATOM 688 C CA . SER A 1 83 ? -8.365 -14.702 -3.255 1.00 95.50 83 SER A CA 1
ATOM 689 C C . SER A 1 83 ? -7.048 -14.519 -2.500 1.00 95.50 83 SER A C 1
ATOM 691 O O . SER A 1 83 ? -6.965 -14.699 -1.288 1.00 95.50 83 SER A O 1
ATOM 693 N N . GLU A 1 84 ? -6.026 -14.107 -3.233 1.00 96.81 84 GLU A N 1
ATOM 694 C CA . GLU A 1 84 ? -4.669 -13.861 -2.780 1.00 9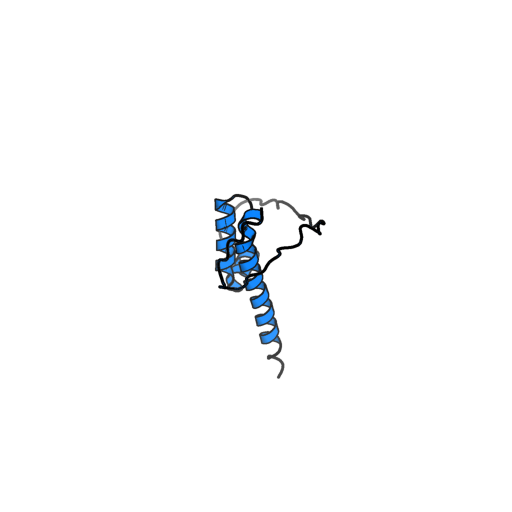6.81 84 GLU A CA 1
ATOM 695 C C . GLU A 1 84 ? -4.647 -12.650 -1.836 1.00 96.81 84 GLU A C 1
ATOM 697 O O . GLU A 1 84 ? -4.038 -12.695 -0.766 1.00 96.81 84 GLU A O 1
ATOM 702 N N . MET A 1 85 ? -5.419 -11.606 -2.161 1.00 95.88 85 MET A N 1
ATOM 703 C CA . MET A 1 85 ? -5.596 -10.435 -1.303 1.00 95.88 85 MET A CA 1
ATOM 704 C C . MET A 1 85 ? -6.281 -10.783 0.027 1.00 95.88 85 MET A C 1
ATOM 706 O O . MET A 1 85 ? -5.841 -10.319 1.083 1.00 95.88 85 MET A O 1
ATOM 710 N N . THR A 1 86 ? -7.326 -11.617 0.004 1.00 96.88 86 THR A N 1
ATOM 711 C CA . THR A 1 86 ? -7.998 -12.090 1.225 1.00 96.88 86 THR A CA 1
ATOM 712 C C . THR A 1 86 ? -7.061 -12.932 2.085 1.00 96.88 86 THR A C 1
ATOM 714 O O . THR A 1 86 ? -6.977 -12.693 3.289 1.00 96.88 86 THR A O 1
ATOM 717 N N . GLY A 1 87 ? -6.303 -13.855 1.484 1.00 96.50 87 GLY A N 1
ATOM 718 C CA . GLY A 1 87 ? -5.334 -14.678 2.213 1.00 96.50 87 GLY A CA 1
ATOM 719 C C . GLY A 1 87 ? -4.284 -13.836 2.942 1.00 96.50 87 GLY A C 1
ATOM 720 O O . GLY A 1 87 ? -4.030 -14.038 4.131 1.00 96.50 87 GLY A O 1
ATOM 721 N N . PHE A 1 88 ? -3.742 -12.822 2.264 1.00 96.88 88 PHE A N 1
ATOM 722 C CA . PHE A 1 88 ? -2.792 -11.896 2.873 1.00 96.88 88 PHE A CA 1
ATOM 723 C C . PHE A 1 88 ? -3.409 -11.091 4.027 1.00 96.88 88 PHE A C 1
ATOM 725 O O . PHE A 1 88 ? -2.808 -10.968 5.100 1.00 96.88 88 PHE A O 1
ATOM 732 N N . ARG A 1 89 ? -4.643 -10.598 3.853 1.00 95.75 89 ARG A N 1
ATOM 733 C CA . ARG A 1 89 ? -5.374 -9.876 4.902 1.00 95.75 89 ARG A CA 1
ATOM 734 C C . ARG A 1 89 ? -5.612 -10.748 6.137 1.00 95.75 89 ARG A C 1
ATOM 736 O O . ARG A 1 89 ? -5.361 -10.295 7.250 1.00 95.75 89 ARG A O 1
ATOM 743 N N . GLU A 1 90 ? -6.078 -11.979 5.954 1.00 96.56 90 GLU A N 1
ATOM 744 C CA . GLU A 1 90 ? -6.339 -12.897 7.066 1.00 96.56 90 GLU A CA 1
ATOM 745 C C . GLU A 1 90 ? -5.078 -13.194 7.872 1.00 96.56 90 GLU A C 1
ATOM 747 O O . GLU A 1 90 ? -5.125 -13.216 9.104 1.00 96.56 90 GLU A O 1
ATOM 752 N N . CYS A 1 91 ? -3.945 -13.399 7.195 1.00 96.50 91 CYS A N 1
ATOM 753 C CA . CYS A 1 91 ? -2.677 -13.607 7.879 1.00 96.50 91 CYS A CA 1
ATOM 754 C C . CYS A 1 91 ? -2.322 -12.398 8.758 1.00 96.50 91 CYS A C 1
ATOM 756 O O . CYS A 1 91 ? -2.038 -12.552 9.949 1.00 96.50 91 CYS A O 1
ATOM 758 N N . MET A 1 92 ? -2.428 -11.184 8.210 1.00 94.44 92 MET A N 1
ATOM 759 C CA . MET A 1 92 ? -2.143 -9.950 8.945 1.00 94.44 92 MET A CA 1
ATOM 760 C C . MET A 1 92 ? -3.108 -9.704 10.109 1.00 94.44 92 MET A C 1
ATOM 762 O O . MET A 1 92 ? -2.686 -9.258 11.177 1.00 94.44 92 MET A O 1
ATOM 766 N N . ASP A 1 93 ? -4.392 -10.018 9.945 1.00 94.50 93 ASP A N 1
ATOM 767 C CA . ASP A 1 93 ? -5.381 -9.888 11.017 1.00 94.50 93 ASP A CA 1
ATOM 768 C C . ASP A 1 93 ? -5.064 -10.873 12.165 1.00 94.50 93 ASP A C 1
ATOM 770 O O . ASP A 1 93 ? -5.013 -10.465 13.329 1.00 94.50 93 ASP A O 1
ATOM 774 N N . ARG A 1 94 ? -4.707 -12.132 11.856 1.00 93.19 94 ARG A N 1
ATOM 775 C CA . ARG A 1 94 ? -4.238 -13.117 12.857 1.00 93.19 94 ARG A CA 1
ATOM 776 C C . ARG A 1 94 ? -2.972 -12.646 13.578 1.00 93.19 94 ARG A C 1
ATOM 778 O O . ARG A 1 94 ? -2.864 -12.792 14.795 1.00 93.19 94 ARG A O 1
ATOM 785 N N . GLN A 1 95 ?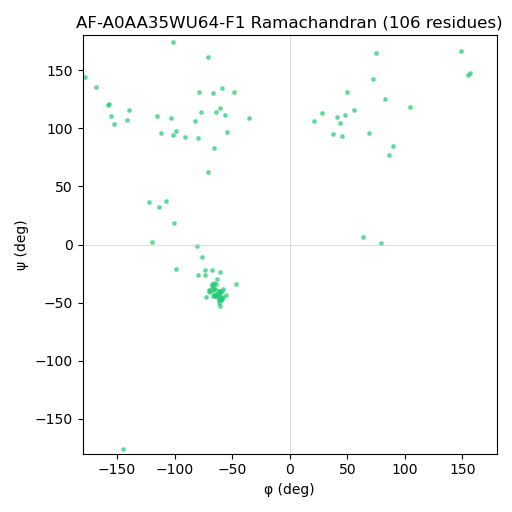 -2.035 -12.051 12.843 1.00 91.12 95 GLN A N 1
ATOM 786 C CA . GLN A 1 95 ? -0.790 -11.488 13.368 1.00 91.12 95 GLN A CA 1
ATOM 787 C C . GLN A 1 95 ? -1.068 -10.351 14.376 1.00 91.12 95 GLN A C 1
ATOM 789 O O . GLN A 1 95 ? -0.444 -10.272 15.440 1.00 91.12 95 GLN A O 1
ATOM 794 N N . ARG A 1 96 ? -2.025 -9.467 14.078 1.00 88.75 96 ARG A N 1
ATOM 795 C CA . ARG A 1 96 ? -2.420 -8.377 14.987 1.00 88.75 96 ARG A CA 1
ATOM 796 C C . ARG A 1 96 ? -3.046 -8.919 16.269 1.00 88.75 96 ARG A C 1
ATOM 798 O O . ARG A 1 96 ? -2.673 -8.478 17.357 1.00 88.75 96 ARG A O 1
ATOM 805 N N . SER A 1 97 ? -3.933 -9.905 16.149 1.00 88.94 97 SER A N 1
ATOM 806 C CA . SER A 1 97 ? -4.565 -10.557 17.299 1.00 88.94 97 SER A CA 1
ATOM 807 C C . SER A 1 97 ? -3.576 -11.357 18.154 1.00 88.94 97 SER A C 1
ATOM 809 O O . SER A 1 97 ? -3.698 -11.377 19.377 1.00 88.94 97 SER A O 1
ATOM 811 N N . SER A 1 98 ? -2.567 -12.006 17.567 1.00 80.75 98 SER A N 1
ATOM 812 C CA . SER A 1 98 ? -1.555 -12.724 18.356 1.00 80.75 98 SER A CA 1
ATOM 813 C C . SER A 1 98 ? -0.661 -11.764 19.148 1.00 80.75 98 SER A C 1
ATOM 815 O O . SER A 1 98 ? -0.395 -12.004 20.329 1.00 80.75 98 SER A O 1
ATOM 817 N N . LYS A 1 99 ? -0.281 -10.622 18.554 1.00 77.25 99 LYS A N 1
ATOM 818 C CA . LYS A 1 99 ? 0.454 -9.556 19.256 1.00 77.25 99 LYS A CA 1
ATOM 819 C C . LYS A 1 99 ? -0.329 -9.015 20.452 1.00 77.25 99 LYS A C 1
ATOM 821 O O . LYS A 1 99 ? 0.244 -8.931 21.536 1.00 77.25 99 LYS A O 1
ATOM 826 N N . SER A 1 100 ? -1.623 -8.719 20.303 1.00 70.19 100 SER A N 1
ATOM 827 C CA . SER A 1 100 ? -2.426 -8.167 21.406 1.00 70.19 100 SER A CA 1
ATOM 828 C C . SER A 1 100 ? -2.508 -9.108 22.612 1.00 70.19 100 SER A C 1
ATOM 830 O O . SER A 1 100 ? -2.365 -8.654 23.745 1.00 70.19 100 SER A O 1
ATOM 832 N N . ASN A 1 101 ? -2.646 -10.418 22.376 1.00 62.31 101 ASN A N 1
ATOM 833 C CA . ASN A 1 101 ? -2.652 -11.421 23.446 1.00 62.31 101 ASN A CA 1
ATOM 834 C C . ASN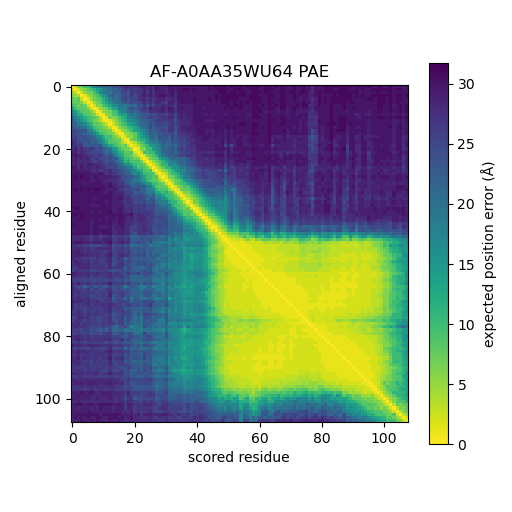 A 1 101 ? -1.282 -11.540 24.142 1.00 62.31 101 ASN A C 1
ATOM 836 O O . ASN A 1 101 ? -1.213 -11.722 25.354 1.00 62.31 101 ASN A O 1
ATOM 840 N N . SER A 1 102 ? -0.179 -11.388 23.400 1.00 59.78 102 SER A N 1
ATOM 841 C CA . SER A 1 102 ? 1.177 -11.458 23.968 1.00 59.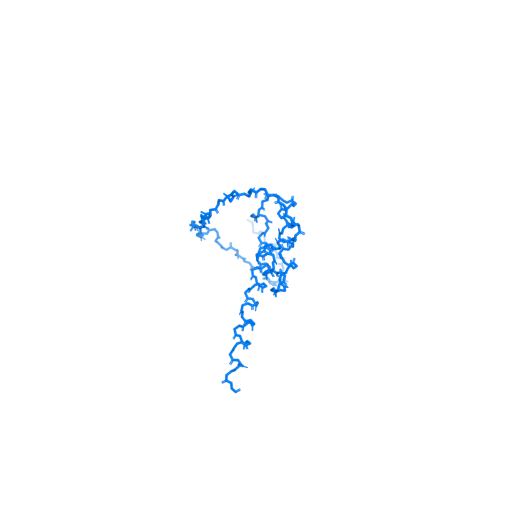78 102 SER A CA 1
ATOM 842 C C . SER A 1 102 ? 1.580 -10.230 24.800 1.00 59.78 102 SER A C 1
ATOM 844 O O . SER A 1 102 ? 2.402 -10.347 25.708 1.00 59.78 102 SER A O 1
ATOM 846 N N . THR A 1 103 ? 1.002 -9.052 24.532 1.00 57.88 103 THR A N 1
ATOM 847 C CA . THR A 1 103 ? 1.284 -7.818 25.290 1.00 57.88 103 THR A CA 1
ATOM 848 C C . THR A 1 103 ? 0.520 -7.758 26.617 1.00 57.88 103 THR A C 1
ATOM 850 O O . THR A 1 103 ? 1.000 -7.146 27.566 1.00 57.88 103 THR A O 1
ATOM 853 N N . GLN A 1 104 ? -0.628 -8.433 26.728 1.00 57.81 104 GLN A N 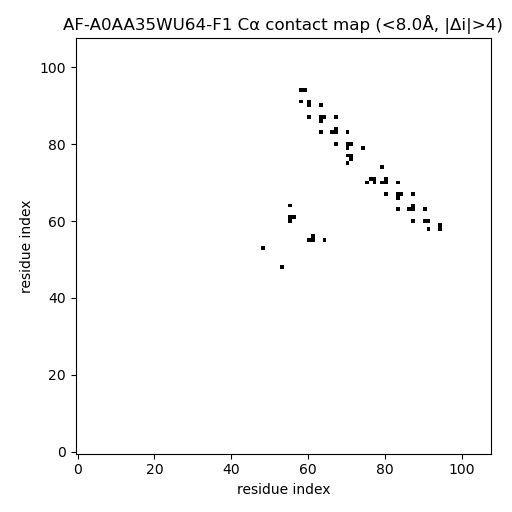1
ATOM 854 C CA . GLN A 1 104 ? -1.439 -8.459 27.954 1.00 57.81 104 GLN A CA 1
ATOM 855 C C . GLN A 1 104 ? -0.879 -9.373 29.060 1.00 57.81 104 GLN A C 1
ATOM 857 O O . GLN A 1 104 ? -1.309 -9.262 30.202 1.00 57.81 104 GLN A O 1
ATOM 862 N N . ASN A 1 105 ? 0.122 -10.209 28.761 1.00 58.97 105 ASN A N 1
ATOM 863 C CA . ASN A 1 105 ? 0.781 -11.104 29.721 1.00 58.97 105 ASN A CA 1
ATOM 864 C C . ASN A 1 105 ? 2.207 -10.641 30.098 1.00 58.97 105 ASN A C 1
ATOM 866 O O . ASN A 1 105 ? 3.131 -11.445 30.191 1.00 58.97 105 ASN A O 1
ATOM 870 N N . ARG A 1 106 ? 2.431 -9.327 30.219 1.00 59.31 106 ARG A N 1
ATOM 871 C CA . ARG A 1 106 ? 3.710 -8.760 30.704 1.00 59.31 106 ARG A CA 1
ATOM 872 C C . ARG A 1 106 ? 3.577 -7.916 31.976 1.00 59.31 106 ARG A C 1
ATOM 874 O O . ARG A 1 106 ? 4.581 -7.403 32.453 1.00 59.31 106 ARG A O 1
ATOM 881 N N . ASN A 1 107 ? 2.365 -7.809 32.527 1.00 61.41 107 ASN A N 1
ATOM 882 C CA . ASN A 1 107 ? 2.058 -7.029 33.732 1.00 61.41 107 ASN A CA 1
ATOM 883 C C . ASN A 1 107 ? 1.421 -7.893 34.844 1.00 61.41 107 ASN A C 1
ATOM 885 O O . ASN A 1 107 ? 0.511 -7.435 35.535 1.00 61.41 107 ASN A O 1
ATOM 889 N N . SER A 1 108 ? 1.847 -9.147 35.008 1.00 47.84 108 SER A N 1
ATOM 890 C CA . SER A 1 108 ? 1.516 -9.973 36.182 1.00 47.84 108 SER A CA 1
ATOM 891 C C . SER A 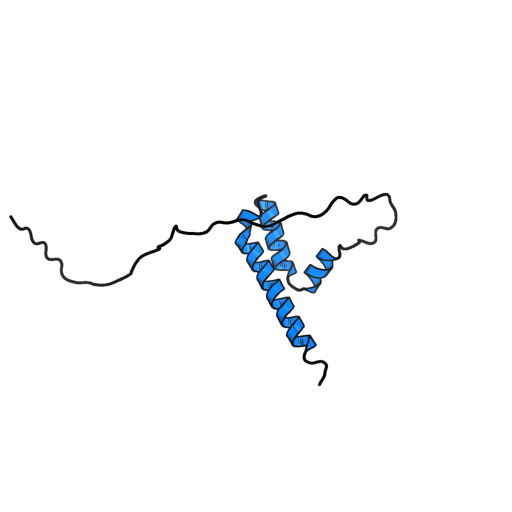1 108 ? 2.775 -10.550 36.795 1.00 47.84 108 SER A C 1
ATOM 893 O O . SER A 1 108 ? 3.654 -10.965 36.009 1.00 47.84 108 SER A O 1
#

InterPro domains:
  IPR039870 Cytochrome oxidase assembly factor 4-like [PTHR13639] (31-107)

Mean predicted aligned error: 18.12 Å

Foldseek 3Di:
DDDDDDDDDDDDDDDDDDDDPDDDDDDDDDDDDDDDDDDDDDDDPPPPPPPVNVCCVVLVLVVLVVVQVVVCVVPVDSVSVVVSVVSSVVSNVVSVVVVVVVVVPPPD